Protein AF-A0A2N9NNF3-F1 (afdb_monomer_lite)

Structure (mmCIF, N/CA/C/O backbone):
data_AF-A0A2N9NNF3-F1
#
_entry.id   AF-A0A2N9NNF3-F1
#
loop_
_atom_site.group_PDB
_atom_site.id
_atom_site.type_symbol
_atom_site.label_atom_id
_atom_site.label_alt_id
_atom_site.label_comp_id
_atom_site.label_asym_id
_atom_site.label_entity_id
_atom_site.label_seq_id
_atom_site.pdbx_PDB_ins_code
_atom_site.Cartn_x
_atom_site.Cartn_y
_atom_site.Cartn_z
_atom_site.occupancy
_atom_site.B_iso_or_equiv
_atom_site.auth_seq_id
_atom_site.auth_comp_id
_atom_site.auth_asym_id
_atom_si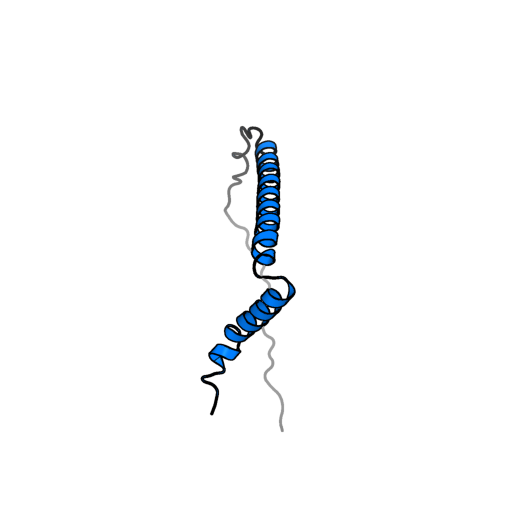te.auth_atom_id
_atom_site.pdbx_PDB_model_num
ATOM 1 N N . MET A 1 1 ? 35.752 -5.820 -10.858 1.00 55.56 1 MET A N 1
ATOM 2 C CA . MET A 1 1 ? 35.485 -4.523 -10.197 1.00 55.56 1 MET A CA 1
ATOM 3 C C . MET A 1 1 ? 34.112 -4.035 -10.654 1.00 55.56 1 MET A C 1
ATOM 5 O O . MET A 1 1 ? 34.038 -3.179 -11.522 1.00 55.56 1 MET A O 1
ATOM 9 N N . ASN A 1 2 ? 33.017 -4.601 -10.131 1.00 58.75 2 ASN A N 1
ATOM 10 C CA . ASN A 1 2 ? 31.660 -4.327 -10.643 1.00 58.75 2 ASN A CA 1
ATOM 11 C C . ASN A 1 2 ? 30.635 -4.188 -9.504 1.00 58.75 2 ASN A C 1
ATOM 13 O O . ASN A 1 2 ? 29.493 -4.613 -9.618 1.00 58.75 2 ASN A O 1
ATOM 17 N N . ASN A 1 3 ? 31.041 -3.561 -8.399 1.00 61.47 3 ASN A N 1
ATOM 18 C CA . ASN A 1 3 ? 30.219 -3.462 -7.189 1.00 61.47 3 ASN A CA 1
ATOM 19 C C . ASN A 1 3 ? 29.424 -2.142 -7.122 1.00 61.47 3 ASN A C 1
ATOM 21 O O . ASN A 1 3 ? 28.569 -1.982 -6.263 1.00 61.47 3 ASN A O 1
ATOM 25 N N . MET A 1 4 ? 29.647 -1.212 -8.058 1.00 56.00 4 MET A N 1
ATOM 26 C CA . MET A 1 4 ? 28.825 -0.000 -8.204 1.00 56.00 4 MET A CA 1
ATOM 27 C C . MET A 1 4 ? 27.446 -0.307 -8.820 1.00 56.00 4 MET A C 1
ATOM 29 O O . MET A 1 4 ? 26.478 0.401 -8.567 1.00 56.00 4 MET A O 1
ATOM 33 N N . LEU A 1 5 ? 27.344 -1.418 -9.560 1.00 59.41 5 LEU A N 1
ATOM 34 C CA . LEU A 1 5 ? 26.077 -2.002 -10.006 1.00 59.41 5 LEU A CA 1
ATOM 35 C C . LEU A 1 5 ? 25.360 -2.728 -8.847 1.00 59.41 5 LEU A C 1
ATOM 37 O O . LEU A 1 5 ? 24.135 -2.752 -8.807 1.00 59.41 5 LEU A O 1
ATOM 41 N N . ALA A 1 6 ? 26.105 -3.224 -7.847 1.00 59.16 6 ALA A N 1
ATOM 42 C CA . ALA A 1 6 ? 25.561 -4.009 -6.734 1.00 59.16 6 ALA A CA 1
ATOM 43 C C . ALA A 1 6 ? 24.597 -3.230 -5.812 1.00 59.16 6 ALA A C 1
ATOM 45 O O . ALA A 1 6 ? 23.761 -3.839 -5.152 1.00 59.16 6 ALA A O 1
ATOM 46 N N . LEU A 1 7 ? 24.661 -1.891 -5.782 1.00 57.06 7 LEU A N 1
ATOM 47 C CA . LEU A 1 7 ? 23.696 -1.072 -5.030 1.00 57.06 7 LEU A CA 1
ATOM 48 C C . LEU A 1 7 ? 22.342 -0.945 -5.755 1.00 57.06 7 LEU A C 1
ATOM 50 O O . LEU A 1 7 ? 21.302 -0.860 -5.107 1.00 57.06 7 LEU A O 1
ATOM 54 N N . PHE A 1 8 ? 22.338 -0.986 -7.093 1.00 58.97 8 PHE A N 1
ATOM 55 C CA . PHE A 1 8 ? 21.108 -1.202 -7.860 1.00 58.97 8 PHE A CA 1
ATOM 56 C C . PHE A 1 8 ? 20.632 -2.655 -7.728 1.00 58.97 8 PHE A C 1
ATOM 58 O O . PHE A 1 8 ? 19.425 -2.899 -7.686 1.00 58.97 8 PHE A O 1
ATOM 65 N N . ASP A 1 9 ? 21.565 -3.604 -7.637 1.00 64.12 9 ASP A N 1
ATOM 66 C CA . ASP A 1 9 ? 21.305 -5.042 -7.541 1.00 64.12 9 ASP A CA 1
ATOM 67 C C . ASP A 1 9 ? 20.570 -5.412 -6.237 1.00 64.12 9 ASP A C 1
ATOM 69 O O . ASP A 1 9 ? 19.463 -5.929 -6.304 1.00 64.12 9 ASP A O 1
ATOM 73 N N . LEU A 1 10 ? 21.083 -5.044 -5.051 1.00 66.50 10 LEU A N 1
ATOM 74 C CA . LEU A 1 10 ? 20.615 -5.549 -3.739 1.00 66.50 10 LEU A CA 1
ATOM 75 C C . LEU A 1 10 ? 19.193 -5.143 -3.267 1.00 66.50 10 LEU A C 1
ATOM 77 O O . LEU A 1 10 ? 18.851 -5.321 -2.098 1.00 66.50 10 LEU A O 1
ATOM 81 N N . GLY A 1 11 ? 18.337 -4.632 -4.149 1.00 73.12 11 GLY A N 1
ATOM 82 C CA . GLY A 1 11 ? 16.897 -4.579 -3.889 1.00 73.12 11 GLY A CA 1
ATOM 83 C C . GLY A 1 11 ? 16.128 -3.684 -4.849 1.00 73.12 11 GLY A C 1
ATOM 84 O O . GLY A 1 11 ? 15.082 -4.082 -5.354 1.00 73.12 11 GLY A O 1
ATOM 85 N N . GLY A 1 12 ? 16.650 -2.495 -5.159 1.00 85.25 12 GLY A N 1
ATOM 86 C CA . GLY A 1 12 ? 15.931 -1.501 -5.964 1.00 85.25 12 GLY A CA 1
ATOM 87 C C . GLY A 1 12 ? 15.578 -1.997 -7.370 1.00 85.25 12 GLY A C 1
ATOM 88 O O . GLY A 1 12 ? 14.408 -1.995 -7.753 1.00 85.25 12 GLY A O 1
ATOM 89 N N . SER A 1 13 ? 16.575 -2.451 -8.136 1.00 85.00 13 SER A N 1
ATOM 90 C CA . SER A 1 13 ? 16.353 -2.902 -9.517 1.00 85.00 13 SER A CA 1
ATOM 91 C C . SER A 1 13 ? 15.689 -4.279 -9.591 1.00 85.00 13 SER A C 1
ATOM 93 O O . SER A 1 13 ? 14.827 -4.486 -10.443 1.00 85.00 13 SER A O 1
ATOM 95 N N . GLN A 1 14 ? 16.012 -5.191 -8.667 1.00 83.12 14 GLN A N 1
ATOM 96 C CA . GLN A 1 14 ? 15.408 -6.524 -8.594 1.00 83.12 14 GLN A CA 1
ATOM 97 C C . GLN A 1 14 ? 13.903 -6.452 -8.288 1.00 83.12 14 GLN A C 1
ATOM 99 O O . GLN A 1 14 ? 13.113 -7.051 -9.018 1.00 83.12 14 GLN A O 1
ATOM 104 N N . ILE A 1 15 ? 13.479 -5.664 -7.284 1.00 89.62 15 ILE A N 1
ATOM 105 C CA . ILE A 1 15 ? 12.047 -5.436 -7.022 1.00 89.62 15 ILE A CA 1
ATOM 106 C C . ILE A 1 15 ? 11.383 -4.784 -8.241 1.00 89.62 15 ILE A C 1
ATOM 108 O O . ILE A 1 15 ? 10.298 -5.213 -8.625 1.00 89.62 15 ILE A O 1
ATOM 112 N N . LEU A 1 16 ? 12.018 -3.794 -8.884 1.00 90.31 16 LEU A N 1
ATOM 113 C CA . LEU A 1 16 ? 11.454 -3.140 -10.070 1.00 90.31 16 LEU A CA 1
ATOM 114 C C . LEU A 1 16 ? 11.249 -4.127 -11.234 1.00 90.31 16 LEU A C 1
ATOM 116 O O . LEU A 1 16 ? 10.215 -4.084 -11.896 1.00 90.31 16 LEU A O 1
ATOM 120 N N . LEU A 1 17 ? 12.201 -5.036 -11.460 1.00 90.88 17 LEU A N 1
ATOM 121 C CA . LEU A 1 17 ? 12.151 -6.034 -12.530 1.00 90.88 17 LEU A CA 1
ATOM 122 C C . LEU A 1 17 ? 11.082 -7.104 -12.263 1.00 90.88 17 LEU A C 1
ATOM 124 O O . LEU A 1 17 ? 10.310 -7.431 -13.163 1.00 9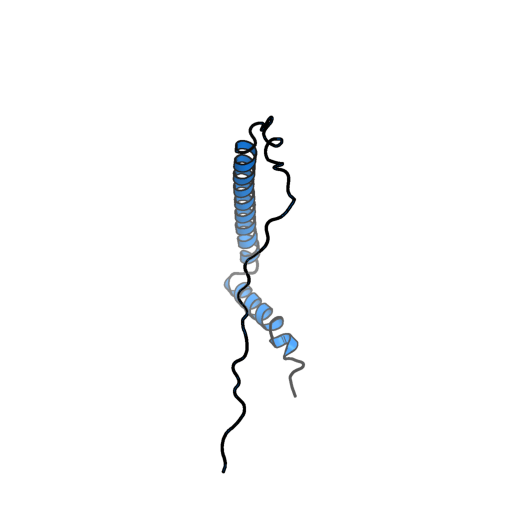0.88 17 LEU A O 1
ATOM 128 N N . ILE A 1 18 ? 10.965 -7.586 -11.021 1.00 90.88 18 ILE A N 1
ATOM 129 C CA . ILE A 1 18 ? 9.887 -8.499 -10.601 1.00 90.88 18 ILE A CA 1
ATOM 130 C C . ILE A 1 18 ? 8.521 -7.808 -10.732 1.00 90.88 18 ILE A C 1
ATOM 132 O O . ILE A 1 18 ? 7.582 -8.384 -11.284 1.00 90.88 18 ILE A O 1
ATOM 136 N N . MET A 1 19 ? 8.414 -6.554 -10.283 1.00 91.19 19 MET A N 1
ATOM 137 C CA . MET A 1 19 ? 7.199 -5.745 -10.393 1.00 91.19 19 MET A CA 1
ATOM 138 C C . MET A 1 19 ? 6.794 -5.545 -11.856 1.00 91.19 19 MET A C 1
ATOM 140 O O . MET A 1 19 ? 5.620 -5.700 -12.177 1.00 91.19 19 MET A O 1
ATOM 144 N N . ALA A 1 20 ? 7.748 -5.263 -12.750 1.00 92.75 20 ALA A N 1
ATOM 145 C CA . ALA A 1 20 ? 7.510 -5.144 -14.187 1.00 92.75 20 ALA A CA 1
ATOM 146 C C . ALA A 1 20 ? 7.022 -6.466 -14.803 1.00 92.75 20 ALA A C 1
ATOM 148 O O . ALA A 1 20 ? 6.078 -6.454 -15.591 1.00 92.75 20 ALA A O 1
ATOM 149 N N . LEU A 1 21 ? 7.596 -7.605 -14.398 1.00 93.50 21 LEU A N 1
ATOM 150 C CA . LEU A 1 21 ? 7.155 -8.928 -14.844 1.00 93.50 21 LEU A CA 1
ATOM 151 C C . LEU A 1 21 ? 5.692 -9.189 -14.443 1.00 93.50 21 LEU A C 1
ATOM 153 O O . LEU A 1 21 ? 4.862 -9.534 -15.284 1.00 93.50 21 LEU A O 1
ATOM 157 N N . ILE A 1 22 ? 5.350 -8.936 -13.175 1.00 93.00 22 ILE A N 1
ATOM 158 C CA . ILE A 1 22 ? 3.973 -9.018 -12.660 1.00 93.00 22 ILE A CA 1
ATOM 159 C C . ILE A 1 22 ? 3.054 -8.052 -13.426 1.00 93.00 22 ILE A C 1
ATOM 161 O O . ILE A 1 22 ? 1.934 -8.419 -13.775 1.00 93.00 22 ILE A O 1
ATOM 165 N N . LEU A 1 23 ? 3.523 -6.845 -13.756 1.00 93.00 23 LEU A N 1
ATOM 166 C CA . LEU A 1 23 ? 2.764 -5.863 -14.533 1.00 93.00 23 LEU A CA 1
ATOM 167 C C . LEU A 1 23 ? 2.488 -6.296 -15.978 1.00 93.00 23 LEU A C 1
ATOM 169 O O . LEU A 1 23 ? 1.489 -5.855 -16.541 1.00 93.00 23 LEU A O 1
ATOM 173 N N . ILE A 1 24 ? 3.328 -7.150 -16.568 1.00 93.62 24 ILE A N 1
ATOM 174 C CA . ILE A 1 24 ? 3.104 -7.735 -17.897 1.00 93.62 24 ILE A CA 1
ATOM 175 C C . ILE A 1 24 ? 2.075 -8.871 -17.813 1.00 93.62 24 ILE A C 1
ATOM 177 O O . ILE A 1 24 ? 1.135 -8.892 -18.603 1.00 93.62 24 ILE A O 1
ATOM 181 N N . PHE A 1 25 ? 2.196 -9.775 -16.832 1.00 93.50 25 PHE A N 1
ATOM 182 C CA . PHE A 1 25 ? 1.265 -10.903 -16.670 1.00 93.50 25 PHE A CA 1
ATOM 183 C C . PHE A 1 25 ? -0.134 -10.484 -16.190 1.00 93.50 25 PHE A C 1
ATOM 185 O O . PHE A 1 25 ? -1.136 -10.976 -16.704 1.00 93.50 25 PHE A O 1
ATOM 192 N N . PHE A 1 26 ? -0.219 -9.582 -15.209 1.00 91.06 26 PHE A N 1
ATOM 193 C CA . PHE A 1 26 ? -1.488 -9.137 -14.618 1.00 91.06 26 PHE A CA 1
ATOM 194 C C . PHE A 1 26 ? -2.009 -7.824 -15.221 1.00 91.06 26 PHE A C 1
ATOM 196 O O . PHE A 1 26 ? -3.192 -7.517 -15.089 1.00 91.06 26 PHE A O 1
ATOM 203 N N . GLY A 1 27 ? -1.159 -7.040 -15.887 1.00 88.50 27 GLY A N 1
ATOM 204 C CA . GLY A 1 27 ? -1.509 -5.725 -16.421 1.00 88.50 27 GLY A CA 1
ATOM 205 C C . GLY A 1 27 ? -1.468 -4.608 -15.369 1.00 88.50 27 GLY A C 1
ATOM 206 O O . GLY A 1 27 ? -1.935 -4.756 -14.237 1.00 88.50 27 GLY A O 1
ATOM 207 N N . ALA A 1 28 ? -1.010 -3.421 -15.777 1.00 88.12 28 ALA A N 1
ATOM 208 C CA . ALA A 1 28 ? -0.913 -2.229 -14.920 1.00 88.12 28 ALA A CA 1
ATOM 209 C C . ALA A 1 28 ? -2.246 -1.761 -14.294 1.00 88.12 28 ALA A C 1
ATOM 211 O O . ALA A 1 28 ? -2.242 -0.969 -13.354 1.00 88.12 28 ALA A O 1
ATOM 212 N N . ARG A 1 29 ? -3.393 -2.251 -14.786 1.00 89.62 29 ARG A N 1
ATOM 213 C CA . ARG A 1 29 ? -4.722 -1.964 -14.222 1.00 89.62 29 ARG A CA 1
ATOM 214 C C . ARG A 1 29 ? -5.104 -2.845 -13.029 1.00 89.62 29 ARG A C 1
ATOM 216 O O . ARG A 1 29 ? -5.860 -2.374 -12.187 1.00 89.62 29 ARG A O 1
ATOM 223 N N . ARG A 1 30 ? -4.586 -4.076 -12.913 1.00 90.19 30 ARG A N 1
ATOM 224 C CA . ARG A 1 30 ? -5.009 -5.010 -11.851 1.00 90.19 30 ARG A CA 1
ATOM 225 C C . ARG A 1 30 ? -4.418 -4.677 -10.486 1.00 90.19 30 ARG A C 1
ATOM 227 O O . ARG A 1 30 ? -5.142 -4.725 -9.500 1.00 90.19 30 ARG A O 1
ATOM 234 N N . ILE A 1 31 ? -3.150 -4.266 -10.419 1.00 90.94 31 ILE A N 1
ATOM 235 C CA . ILE A 1 31 ? -2.509 -3.849 -9.158 1.00 90.94 31 ILE A CA 1
ATOM 236 C C . ILE A 1 31 ? -3.295 -2.733 -8.430 1.00 90.94 31 ILE A C 1
ATOM 238 O O . ILE A 1 31 ? -3.647 -2.942 -7.269 1.00 90.94 31 ILE A O 1
ATOM 242 N N . PRO A 1 32 ? -3.639 -1.583 -9.052 1.00 88.31 32 PRO A N 1
ATOM 243 C CA . PRO A 1 32 ? -4.395 -0.530 -8.366 1.00 88.31 32 PRO A CA 1
ATOM 244 C C . PRO A 1 32 ? -5.861 -0.901 -8.091 1.00 88.31 32 PRO A C 1
ATOM 246 O O . PRO A 1 32 ? -6.451 -0.364 -7.157 1.00 88.31 32 PRO A O 1
ATOM 249 N N . GLU A 1 33 ? -6.460 -1.798 -8.875 1.00 92.50 33 GLU A N 1
ATOM 250 C CA . GLU A 1 33 ? -7.815 -2.315 -8.641 1.00 92.50 33 GLU A CA 1
ATOM 251 C C . GLU A 1 33 ? -7.855 -3.208 -7.390 1.00 92.50 33 GLU A C 1
ATOM 253 O O . GLU A 1 33 ? -8.640 -2.956 -6.473 1.00 92.50 33 GLU A O 1
ATOM 258 N N . LEU A 1 34 ? -6.927 -4.166 -7.291 1.00 92.69 34 LEU A N 1
ATOM 259 C CA . LEU A 1 34 ? -6.743 -5.012 -6.110 1.00 92.69 34 LEU A CA 1
ATOM 260 C C . LEU A 1 34 ? -6.383 -4.179 -4.874 1.00 92.69 34 LEU A C 1
ATOM 262 O O . LEU A 1 34 ? -7.006 -4.343 -3.828 1.00 92.69 34 LEU A O 1
ATOM 266 N N . ALA A 1 35 ? -5.438 -3.240 -4.994 1.00 94.25 35 ALA A N 1
ATOM 267 C CA . ALA A 1 35 ? -5.016 -2.380 -3.888 1.00 94.25 35 ALA A CA 1
ATOM 268 C C . ALA A 1 35 ? -6.154 -1.497 -3.345 1.00 94.25 35 ALA A C 1
ATOM 270 O O . ALA A 1 35 ? -6.219 -1.268 -2.137 1.00 94.25 35 ALA A O 1
ATOM 271 N N . LYS A 1 36 ? -7.081 -1.034 -4.200 1.00 95.44 36 LYS A N 1
ATOM 272 C CA . LYS A 1 36 ? -8.285 -0.311 -3.757 1.00 95.44 36 LYS A CA 1
ATOM 273 C C . LYS A 1 36 ? -9.207 -1.200 -2.924 1.00 95.44 36 LYS A C 1
ATOM 275 O O . LYS A 1 36 ? -9.580 -0.791 -1.828 1.00 95.44 36 LYS A O 1
ATOM 280 N N . GLY A 1 37 ? -9.520 -2.408 -3.399 1.00 95.50 37 GLY A N 1
ATOM 281 C CA . GLY A 1 37 ? -10.370 -3.354 -2.666 1.00 95.50 37 GLY A CA 1
ATOM 282 C C . GLY A 1 37 ? -9.757 -3.782 -1.327 1.00 95.50 37 GLY A C 1
ATOM 283 O O . GLY A 1 37 ? -10.406 -3.690 -0.287 1.00 95.50 37 GLY A O 1
ATOM 284 N N . LEU A 1 38 ? -8.474 -4.158 -1.329 1.00 96.81 38 LEU A N 1
ATOM 285 C CA . LEU A 1 38 ? -7.728 -4.527 -0.118 1.00 96.81 38 LEU A CA 1
ATOM 286 C C . LEU A 1 38 ? -7.614 -3.351 0.865 1.00 96.81 38 LEU A C 1
ATOM 288 O O . LEU A 1 38 ? -7.829 -3.525 2.063 1.00 96.81 38 LEU A O 1
ATOM 292 N N . GLY A 1 39 ? -7.342 -2.141 0.368 1.00 95.81 39 GLY A N 1
ATOM 293 C CA . GLY A 1 39 ? -7.274 -0.926 1.181 1.00 95.81 39 GLY A CA 1
ATOM 294 C C . GLY A 1 39 ? -8.614 -0.546 1.816 1.00 95.81 39 GLY A C 1
ATOM 295 O O . GLY A 1 39 ? -8.642 -0.140 2.977 1.00 95.81 39 GLY A O 1
ATOM 296 N N . GLN A 1 40 ? -9.728 -0.722 1.097 1.00 96.88 40 GLN A N 1
ATOM 297 C CA . GLN A 1 40 ? -11.076 -0.556 1.651 1.00 96.88 40 GLN A CA 1
ATOM 298 C C . GLN A 1 40 ? -11.367 -1.606 2.732 1.00 96.88 40 GLN A C 1
ATOM 300 O O . GLN A 1 40 ? -11.761 -1.231 3.833 1.00 96.88 40 GLN A O 1
ATOM 305 N N . GLY A 1 41 ? -11.082 -2.887 2.474 1.00 97.06 41 GLY A N 1
ATOM 306 C CA . GLY A 1 41 ? -11.264 -3.963 3.455 1.00 97.06 41 GLY A CA 1
ATOM 307 C C . GLY A 1 41 ? -10.454 -3.754 4.741 1.00 97.06 41 GLY A C 1
ATOM 308 O O . GLY A 1 41 ? -11.001 -3.852 5.836 1.00 97.06 41 GLY A O 1
ATOM 309 N N . ILE A 1 42 ? -9.175 -3.376 4.628 1.00 97.50 42 ILE A N 1
ATOM 310 C CA . ILE A 1 42 ?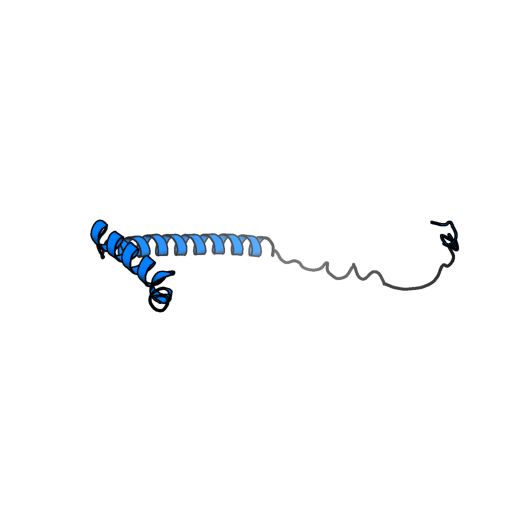 -8.319 -3.055 5.785 1.00 97.50 42 ILE A CA 1
ATOM 311 C C . ILE A 1 42 ? -8.849 -1.829 6.549 1.00 97.50 42 ILE A C 1
ATOM 313 O O . ILE A 1 42 ? -8.788 -1.799 7.780 1.00 97.50 42 ILE A O 1
ATOM 317 N N . LYS A 1 43 ? -9.381 -0.817 5.848 1.00 96.75 43 LYS A N 1
ATOM 318 C CA . LYS A 1 43 ? -9.962 0.382 6.470 1.00 96.75 43 LYS A CA 1
ATOM 319 C C . LYS A 1 43 ? -11.222 0.050 7.277 1.00 96.75 43 LYS A C 1
ATOM 321 O O . LYS A 1 43 ? -11.302 0.467 8.430 1.00 96.75 43 LYS A O 1
ATOM 326 N N . GLU A 1 44 ? -12.158 -0.700 6.696 1.00 97.25 44 GLU A N 1
ATOM 327 C CA . GLU A 1 44 ? -13.373 -1.184 7.373 1.00 97.25 44 GLU A CA 1
ATOM 328 C C . GLU A 1 44 ? -13.015 -2.056 8.584 1.00 97.25 44 GLU A C 1
ATOM 330 O O . GLU A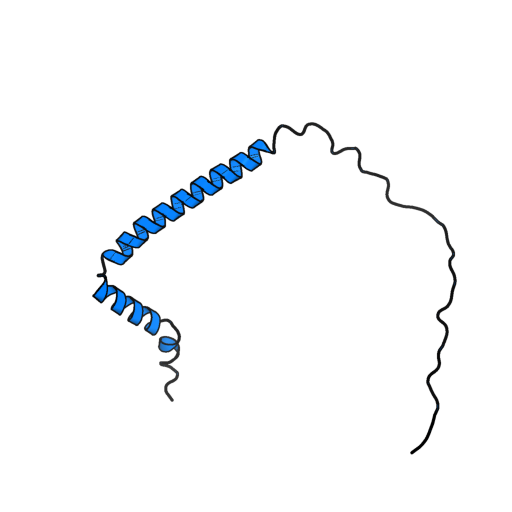 1 44 ? -13.444 -1.778 9.702 1.00 97.25 44 GLU A O 1
ATOM 335 N N . PHE A 1 45 ? -12.126 -3.040 8.403 1.00 96.94 45 PHE A N 1
ATOM 336 C CA . PHE A 1 45 ? -11.667 -3.922 9.479 1.00 96.94 45 PHE A CA 1
ATOM 337 C C . PHE A 1 45 ? -11.050 -3.144 10.652 1.00 96.94 45 PHE A C 1
ATOM 339 O O . PHE A 1 45 ? -11.382 -3.384 11.815 1.00 96.94 45 PHE A O 1
ATOM 346 N N . LYS A 1 46 ? -10.189 -2.158 10.362 1.00 96.25 46 LYS A N 1
ATOM 347 C CA . LYS A 1 46 ? -9.572 -1.300 11.385 1.00 96.25 46 LYS A CA 1
ATOM 348 C C . LYS A 1 46 ? -10.590 -0.383 12.074 1.00 96.25 46 LYS A C 1
ATOM 350 O O . LYS A 1 46 ? -10.381 -0.049 13.238 1.00 96.25 46 LYS A O 1
ATOM 355 N N . LYS A 1 47 ? -11.660 0.031 11.383 1.00 96.62 47 LYS A N 1
ATOM 356 C CA . LYS A 1 47 ? -12.761 0.817 11.962 1.00 96.62 47 LYS A CA 1
ATOM 357 C C . LYS A 1 47 ? -13.586 -0.036 12.927 1.00 96.62 47 LYS A C 1
ATOM 359 O O . LYS A 1 47 ? -13.661 0.319 14.095 1.00 96.62 47 LYS A O 1
ATOM 364 N N . ALA A 1 48 ? -14.084 -1.189 12.478 1.00 95.88 48 ALA A N 1
ATOM 365 C CA . ALA A 1 48 ? -14.856 -2.109 13.315 1.00 95.88 48 ALA A CA 1
ATOM 366 C C . ALA A 1 48 ? -14.064 -2.568 14.554 1.00 95.88 48 ALA A C 1
ATOM 368 O O . ALA A 1 48 ? -14.579 -2.553 15.667 1.00 95.88 48 ALA A O 1
ATOM 369 N N . THR A 1 49 ? -12.773 -2.887 14.390 1.00 95.88 49 THR A N 1
ATOM 370 C CA . THR A 1 49 ? -11.891 -3.249 15.518 1.00 95.88 49 THR A CA 1
ATOM 371 C C . THR A 1 49 ? -11.760 -2.113 16.541 1.00 95.88 49 THR A C 1
ATOM 373 O O . THR A 1 49 ? -11.666 -2.376 17.738 1.00 95.88 49 THR A O 1
ATOM 376 N N . ARG A 1 50 ? -11.756 -0.849 16.093 1.00 95.38 50 ARG A N 1
ATOM 377 C CA . ARG A 1 50 ? -11.709 0.320 16.982 1.00 95.38 50 ARG A CA 1
ATOM 378 C C . ARG A 1 50 ? -13.021 0.528 17.713 1.00 95.38 50 ARG A C 1
ATOM 380 O O . ARG A 1 50 ? -12.979 0.594 18.928 1.00 95.38 50 ARG A O 1
ATOM 387 N N . GLU A 1 51 ? -14.145 0.524 17.001 1.00 93.44 51 GLU A N 1
ATOM 388 C CA . GLU A 1 51 ? -15.478 0.655 17.606 1.00 93.44 51 GLU A CA 1
ATOM 389 C C . GLU A 1 51 ? -15.679 -0.400 18.710 1.00 93.44 51 GLU A C 1
ATOM 391 O O . GLU A 1 51 ? -15.984 -0.038 19.839 1.00 93.44 51 GLU A O 1
ATOM 396 N N . VAL A 1 52 ? -15.324 -1.668 18.460 1.00 93.12 52 VAL A N 1
ATOM 397 C CA . VAL A 1 52 ? -15.349 -2.730 19.487 1.00 93.12 52 VAL A CA 1
ATOM 398 C C . VAL A 1 52 ? -14.374 -2.468 20.649 1.00 93.12 52 VAL A C 1
ATOM 400 O O . VAL A 1 52 ? -14.715 -2.707 21.804 1.00 93.12 52 VAL A O 1
ATOM 403 N N . THR A 1 53 ? -13.158 -1.976 20.387 1.00 91.38 53 THR A N 1
ATOM 404 C CA . THR A 1 53 ? -12.173 -1.678 21.452 1.00 91.38 53 THR A CA 1
ATOM 405 C C . THR A 1 53 ? -12.616 -0.508 22.335 1.00 91.38 53 THR A C 1
ATOM 407 O O . THR A 1 53 ? -12.411 -0.539 23.552 1.00 91.38 53 THR A O 1
ATOM 410 N N . ASP A 1 54 ? -13.223 0.506 21.721 1.00 91.44 54 ASP A N 1
ATOM 411 C CA . ASP A 1 54 ? -13.721 1.709 22.374 1.00 91.44 54 ASP A CA 1
ATOM 412 C C . ASP A 1 54 ? -15.013 1.390 23.154 1.00 91.44 54 ASP A C 1
ATOM 414 O O . ASP A 1 54 ? -15.163 1.832 24.290 1.00 91.44 54 ASP A O 1
ATOM 418 N N . GLU A 1 55 ? -15.912 0.552 22.623 1.00 84.25 55 GLU A N 1
ATOM 419 C CA . GLU A 1 55 ? -17.081 0.025 23.349 1.00 84.25 55 GLU A CA 1
ATOM 420 C C . GLU A 1 55 ? -16.673 -0.776 24.593 1.00 84.25 55 GLU A C 1
ATOM 422 O O . GLU A 1 55 ? -17.235 -0.563 25.666 1.00 84.25 55 GLU A O 1
ATOM 427 N N . ILE A 1 56 ? -15.660 -1.647 24.490 1.00 84.19 56 ILE A N 1
ATOM 428 C CA . ILE A 1 56 ? -15.148 -2.426 25.630 1.00 84.19 56 ILE A CA 1
ATOM 429 C C . ILE A 1 56 ? -14.532 -1.512 26.703 1.00 84.19 56 ILE A C 1
ATOM 431 O O . ILE A 1 56 ? -14.751 -1.750 27.891 1.00 84.19 56 ILE A O 1
ATOM 435 N N . HIS A 1 57 ? -13.809 -0.453 26.317 1.00 81.81 57 HIS A N 1
ATOM 436 C CA . HIS A 1 57 ? -13.301 0.539 27.276 1.00 81.81 57 HIS A CA 1
ATOM 437 C C . HIS A 1 57 ? -14.438 1.310 27.955 1.00 81.81 57 HIS A C 1
ATOM 439 O O . HIS A 1 57 ? -14.495 1.345 29.181 1.00 81.81 57 HIS A O 1
ATOM 445 N N . ASN A 1 58 ? -15.383 1.859 27.187 1.00 75.62 58 ASN A N 1
ATOM 446 C CA . ASN A 1 58 ? -16.502 2.626 27.743 1.00 75.62 58 ASN A CA 1
ATOM 447 C C . ASN A 1 58 ? -17.424 1.762 28.630 1.00 75.62 58 ASN A C 1
ATOM 449 O O . ASN A 1 58 ? -17.927 2.242 29.642 1.00 75.62 58 ASN A O 1
ATOM 453 N N . ALA A 1 59 ? -17.616 0.478 28.305 1.00 70.31 59 ALA A N 1
ATOM 454 C CA . ALA A 1 59 ? -18.377 -0.458 29.137 1.00 70.31 59 ALA A CA 1
ATOM 455 C C . ALA A 1 59 ? -17.649 -0.842 30.441 1.00 70.31 59 ALA A C 1
ATOM 457 O O . ALA A 1 59 ? -18.302 -1.146 31.441 1.00 70.31 59 ALA A O 1
ATOM 458 N N . ALA A 1 60 ? -16.312 -0.805 30.456 1.00 63.91 60 ALA A N 1
ATOM 459 C CA . ALA A 1 60 ? -15.508 -0.958 31.670 1.00 63.91 60 ALA A CA 1
ATOM 460 C C . ALA A 1 60 ? -15.460 0.324 32.530 1.00 63.91 60 ALA A C 1
ATOM 462 O O . ALA A 1 60 ? -15.083 0.260 33.702 1.00 63.91 60 ALA A O 1
ATOM 463 N N . GLU A 1 61 ? -15.875 1.469 31.978 1.00 62.44 61 GLU A N 1
ATOM 464 C CA . GLU A 1 61 ? -15.839 2.790 32.616 1.00 62.44 61 GLU A CA 1
ATOM 465 C C . GLU A 1 61 ? -17.234 3.287 33.049 1.00 62.44 61 GLU A C 1
ATOM 467 O O . GLU A 1 61 ? -17.567 4.472 32.988 1.00 62.44 61 GLU A O 1
ATOM 472 N N . ALA A 1 62 ? -18.056 2.372 33.579 1.00 56.62 62 ALA A N 1
ATOM 473 C CA . ALA A 1 62 ? -19.163 2.763 34.452 1.00 56.62 62 ALA A CA 1
ATOM 474 C C . ALA A 1 62 ? -18.613 3.559 35.665 1.00 56.62 62 ALA A C 1
ATOM 476 O O . ALA A 1 62 ? -17.524 3.233 36.150 1.00 56.62 62 ALA A O 1
ATOM 477 N N . PRO A 1 63 ? -19.318 4.586 36.188 1.00 51.56 63 PRO A N 1
ATOM 478 C CA . PRO A 1 63 ? -18.688 5.608 37.028 1.00 51.56 63 PRO A CA 1
ATOM 479 C C . PRO A 1 63 ? -18.071 5.061 38.324 1.00 51.56 63 PRO A C 1
ATOM 481 O O . PRO A 1 63 ? -18.780 4.773 39.291 1.00 51.56 63 PRO A O 1
ATOM 484 N N . GLN A 1 64 ? -16.737 4.980 38.377 1.00 52.03 64 GLN A N 1
ATOM 485 C CA . GLN A 1 64 ? -15.995 4.612 39.587 1.00 52.03 64 GLN A CA 1
ATOM 486 C C . GLN A 1 64 ? -15.928 5.781 40.578 1.00 52.03 64 GLN A C 1
ATOM 488 O O . GLN A 1 64 ? -14.880 6.372 40.843 1.00 52.03 64 GLN A O 1
ATOM 493 N N . THR A 1 65 ? -17.076 6.089 41.173 1.00 52.31 65 THR A N 1
ATOM 494 C CA . THR A 1 65 ? -17.153 6.907 42.380 1.00 52.31 65 THR A CA 1
ATOM 495 C C . THR A 1 65 ? -16.522 6.136 43.548 1.00 52.31 65 THR A C 1
ATOM 497 O O . THR A 1 65 ? -17.079 5.151 44.022 1.00 52.31 65 THR A O 1
ATOM 500 N N . SER A 1 66 ? -15.388 6.639 44.046 1.00 60.97 66 SER A N 1
ATOM 501 C CA . SER A 1 66 ? -14.861 6.408 45.407 1.00 60.97 66 SER A CA 1
ATOM 502 C C . SER A 1 66 ? -14.384 4.996 45.813 1.00 60.97 66 SER A C 1
ATOM 504 O O . SER A 1 66 ? -15.084 4.302 46.540 1.00 60.97 66 SER A O 1
ATOM 506 N N . VAL A 1 67 ? -13.110 4.649 45.547 1.00 60.28 67 VAL A N 1
ATOM 507 C CA . VAL A 1 67 ? -12.332 3.693 46.399 1.00 60.28 67 VAL A CA 1
ATOM 508 C C . VAL A 1 67 ? -10.820 3.986 46.546 1.00 60.28 67 VAL A C 1
ATOM 510 O O . VAL A 1 67 ? -10.129 3.288 47.286 1.00 60.28 67 VAL A O 1
ATOM 513 N N . SER A 1 68 ? -10.263 5.039 45.932 1.00 59.88 68 SER A N 1
ATOM 514 C CA . SER A 1 68 ? -8.797 5.268 45.916 1.00 59.88 68 SER A CA 1
ATOM 515 C C . SER A 1 68 ? -8.170 5.813 47.221 1.00 59.88 68 SER A C 1
ATOM 517 O O . SER A 1 68 ? -6.989 6.151 47.239 1.00 59.88 68 SER A O 1
ATOM 519 N N . GLN A 1 69 ? -8.917 5.896 48.331 1.00 60.50 69 GLN A N 1
ATOM 520 C CA . GLN A 1 69 ? -8.468 6.520 49.591 1.00 60.50 69 GLN A CA 1
ATOM 521 C C . GLN A 1 69 ? -8.471 5.561 50.800 1.00 60.50 69 GLN A C 1
ATOM 523 O O . GLN A 1 69 ? -8.915 5.917 51.886 1.00 60.50 69 GLN A O 1
ATOM 528 N N . ALA A 1 70 ? -7.967 4.332 50.628 1.00 57.78 70 ALA A N 1
ATOM 529 C CA . ALA A 1 70 ? -7.851 3.366 51.735 1.00 57.78 70 ALA A CA 1
ATOM 530 C C . ALA A 1 70 ? -6.548 2.539 51.771 1.00 57.78 70 ALA A C 1
ATOM 532 O O . ALA A 1 70 ? -6.420 1.654 52.613 1.00 57.78 70 ALA A O 1
ATOM 533 N N . ARG A 1 71 ? -5.571 2.787 50.878 1.00 55.53 71 ARG A N 1
ATOM 534 C CA . ARG A 1 71 ? -4.350 1.950 50.777 1.00 55.53 71 ARG A CA 1
ATOM 535 C C . ARG A 1 71 ? -3.017 2.660 51.026 1.00 55.53 71 ARG A C 1
ATOM 537 O O . ARG A 1 71 ? -1.964 2.074 50.795 1.00 55.53 71 ARG A O 1
ATOM 544 N N . GLN A 1 72 ? -3.051 3.870 51.583 1.00 52.25 72 GLN A N 1
ATOM 545 C CA . GLN A 1 72 ? -1.883 4.463 52.240 1.00 52.25 72 GLN A CA 1
ATOM 546 C C . GLN A 1 72 ? -1.700 3.830 53.629 1.00 52.25 72 GLN A C 1
ATOM 548 O O . GLN A 1 72 ? -1.999 4.434 54.655 1.00 52.25 72 GLN A O 1
ATOM 553 N N . LEU A 1 73 ? -1.219 2.584 53.655 1.00 58.88 73 LEU A N 1
ATOM 554 C CA . LEU A 1 73 ? -0.604 2.023 54.857 1.00 58.88 73 LEU A CA 1
ATOM 555 C C . LEU A 1 73 ? 0.742 2.740 55.077 1.00 58.88 73 LEU A C 1
ATOM 557 O O . LEU A 1 73 ? 1.533 2.800 54.131 1.00 58.88 73 LEU A O 1
ATOM 561 N N . PRO A 1 74 ? 1.017 3.299 56.272 1.00 55.03 74 PRO A N 1
ATOM 562 C CA . PRO A 1 74 ? 2.239 4.059 56.515 1.00 55.03 74 PRO A CA 1
ATOM 563 C C . PRO A 1 74 ? 3.492 3.203 56.324 1.00 55.03 74 PRO A C 1
ATOM 565 O O . PRO A 1 74 ? 3.679 2.188 56.995 1.00 55.03 74 PRO A O 1
ATOM 568 N N . SER A 1 75 ? 4.379 3.627 55.429 1.00 67.75 75 SER A N 1
ATOM 569 C CA . SER A 1 75 ? 5.696 3.019 55.273 1.00 67.75 75 SER A CA 1
ATOM 570 C C . SER A 1 75 ? 6.719 3.694 56.194 1.00 67.75 75 SER A C 1
ATOM 572 O O . SER A 1 75 ? 6.966 4.890 56.037 1.00 67.75 75 SER A O 1
ATOM 574 N N . THR A 1 76 ? 7.401 2.884 57.022 1.00 51.47 76 THR A N 1
ATOM 575 C CA . THR A 1 76 ? 8.602 3.185 57.854 1.00 51.47 76 THR A CA 1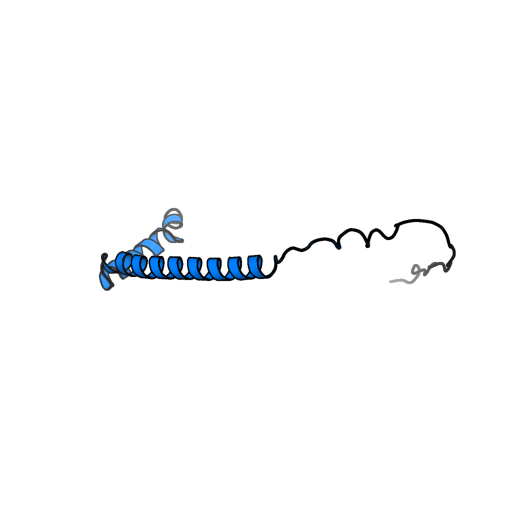
ATOM 576 C C . THR A 1 76 ? 8.361 3.874 59.223 1.00 51.47 76 THR A C 1
ATOM 578 O O . THR A 1 76 ? 7.307 4.472 59.419 1.00 51.47 76 THR A O 1
ATOM 581 N N . PRO A 1 77 ? 9.339 3.870 60.164 1.00 68.88 77 PRO A N 1
ATOM 582 C CA . PRO A 1 77 ? 10.026 2.714 60.809 1.00 68.88 77 PRO A CA 1
ATOM 583 C C . PRO A 1 77 ? 10.132 2.911 62.368 1.00 68.88 77 PRO A C 1
ATOM 585 O O . PRO A 1 77 ? 9.967 4.055 62.794 1.00 68.88 77 PRO A O 1
ATOM 588 N N . PRO A 1 78 ? 10.435 1.917 63.261 1.00 59.94 78 PRO A N 1
ATOM 589 C CA . PRO A 1 78 ? 11.798 1.338 63.374 1.00 59.94 78 PRO A CA 1
ATOM 590 C C . PRO A 1 78 ? 11.985 -0.058 64.056 1.00 59.94 78 PRO A C 1
ATOM 592 O O . PRO A 1 78 ? 11.120 -0.576 64.745 1.00 59.94 78 PRO A O 1
ATOM 595 N N . ALA A 1 79 ? 13.219 -0.573 63.935 1.00 57.84 79 ALA A N 1
ATOM 596 C CA . ALA A 1 79 ? 13.940 -1.466 64.866 1.00 57.84 79 ALA A CA 1
ATOM 597 C C . ALA A 1 79 ? 13.379 -2.861 65.253 1.00 57.84 79 ALA A C 1
ATOM 599 O O . ALA A 1 79 ? 12.618 -2.978 66.201 1.00 57.84 79 ALA A O 1
ATOM 600 N N . GLU A 1 80 ? 14.015 -3.919 64.721 1.00 52.34 80 GLU A N 1
ATOM 601 C CA . GLU A 1 80 ? 14.712 -4.901 65.581 1.00 52.34 80 GLU A CA 1
ATOM 602 C C . GLU A 1 80 ? 15.932 -5.531 64.859 1.00 52.34 80 GLU A C 1
ATOM 604 O O . GLU A 1 80 ? 15.813 -6.185 63.825 1.00 52.34 80 GLU A O 1
ATOM 609 N N . LYS A 1 81 ? 17.139 -5.294 65.394 1.00 58.75 81 LYS A N 1
ATOM 610 C CA . LYS A 1 81 ? 18.335 -6.157 65.229 1.00 58.75 81 LYS A CA 1
ATOM 611 C C . LYS A 1 81 ? 18.309 -7.158 66.407 1.00 58.75 81 LYS A C 1
ATOM 613 O O . LYS A 1 81 ? 17.797 -6.724 67.437 1.00 58.75 81 LYS A O 1
ATOM 618 N N . PRO A 1 82 ? 18.952 -8.353 66.389 1.00 53.84 82 PRO A N 1
ATOM 619 C CA . PRO A 1 82 ? 20.031 -8.786 65.483 1.00 53.84 82 PRO A CA 1
ATOM 620 C C . PRO A 1 82 ? 19.964 -10.257 64.988 1.00 53.84 82 PRO A C 1
ATOM 622 O O . PRO A 1 82 ? 19.443 -11.139 65.659 1.00 53.84 82 PRO A O 1
ATOM 625 N N . ALA A 1 83 ? 20.645 -10.570 63.879 1.00 56.50 83 ALA A N 1
ATOM 626 C CA . ALA A 1 83 ? 20.979 -11.954 63.512 1.00 56.50 83 ALA A CA 1
ATOM 627 C C . ALA A 1 83 ? 22.422 -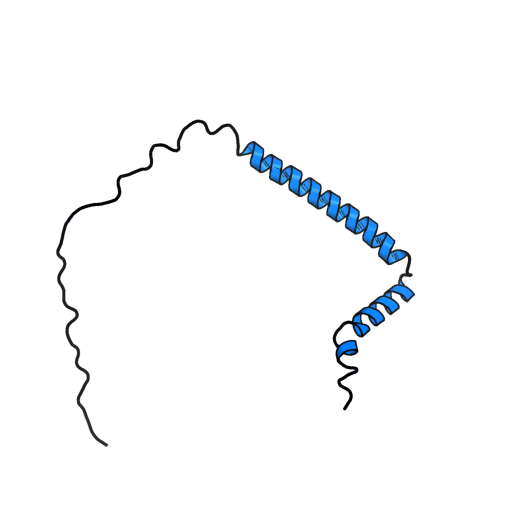12.050 62.989 1.00 56.50 83 ALA A C 1
ATOM 629 O O . ALA A 1 83 ? 22.692 -12.027 61.791 1.00 56.50 83 ALA A O 1
ATOM 630 N N . THR A 1 84 ? 23.364 -12.128 63.927 1.00 54.06 84 THR A N 1
ATOM 631 C CA . THR A 1 84 ? 24.770 -12.442 63.660 1.00 54.06 84 THR A CA 1
ATOM 632 C C . THR A 1 84 ? 24.921 -13.921 63.310 1.00 54.06 84 THR A C 1
ATOM 634 O O . THR A 1 84 ? 24.723 -14.757 64.186 1.00 54.06 84 THR A O 1
ATOM 637 N N . VAL A 1 85 ? 25.416 -14.246 62.112 1.00 64.38 85 VAL A N 1
ATOM 638 C CA . VAL A 1 85 ? 26.357 -15.372 61.960 1.00 64.38 85 VAL A CA 1
ATOM 639 C C . VAL A 1 85 ? 27.430 -15.008 60.920 1.00 64.38 85 VAL A C 1
ATOM 641 O O . VAL A 1 85 ? 27.065 -14.637 59.804 1.00 64.38 85 VAL A O 1
ATOM 644 N N . PRO A 1 86 ? 28.740 -15.047 61.242 1.00 60.31 86 PRO A N 1
ATOM 645 C CA . PRO A 1 86 ? 29.784 -14.603 60.315 1.00 60.31 86 PRO A CA 1
ATOM 646 C C . PRO A 1 86 ? 30.109 -15.650 59.244 1.00 60.31 86 PRO A C 1
ATOM 648 O O . PRO A 1 86 ? 30.362 -16.808 59.569 1.00 60.31 86 PRO A O 1
ATOM 651 N N . GLN A 1 87 ? 30.233 -15.228 57.983 1.00 55.94 87 GLN A N 1
ATOM 652 C CA . GLN A 1 87 ? 30.880 -16.042 56.951 1.00 55.94 87 GLN A CA 1
ATOM 653 C C . GLN A 1 87 ? 32.396 -15.803 56.991 1.00 55.94 87 GLN A C 1
ATOM 655 O O . GLN A 1 87 ? 32.945 -14.982 56.258 1.00 55.94 87 GLN A O 1
ATOM 660 N N . ALA A 1 88 ? 33.063 -16.493 57.917 1.00 51.31 88 ALA A N 1
ATOM 661 C CA . ALA A 1 88 ? 34.509 -16.446 58.076 1.00 51.31 88 ALA A CA 1
ATOM 662 C C . ALA A 1 88 ? 35.218 -17.505 57.211 1.00 51.31 88 ALA A C 1
ATOM 664 O O . ALA A 1 88 ? 34.849 -18.673 57.219 1.00 51.31 88 ALA A O 1
ATOM 665 N N . ALA A 1 89 ? 36.270 -17.059 56.521 1.00 53.72 89 ALA A N 1
ATOM 666 C CA . ALA A 1 89 ? 37.507 -17.782 56.214 1.00 53.72 89 ALA A CA 1
ATOM 667 C C . ALA A 1 89 ? 37.460 -19.300 55.900 1.00 53.72 89 ALA A C 1
ATOM 669 O O . ALA A 1 89 ? 37.586 -20.139 56.787 1.00 53.72 89 ALA A O 1
ATOM 670 N N . VAL A 1 90 ? 37.534 -19.620 54.604 1.00 60.44 90 VAL A N 1
ATOM 671 C CA . VAL A 1 90 ? 38.330 -20.743 54.064 1.00 60.44 90 VAL A CA 1
ATOM 672 C C . VAL A 1 90 ? 39.114 -20.193 52.859 1.00 60.44 90 VAL A C 1
ATOM 674 O O . VAL A 1 90 ? 38.536 -19.910 51.819 1.00 60.44 90 VAL A O 1
ATOM 677 N N . ALA A 1 91 ? 40.366 -19.748 52.987 1.00 56.69 91 ALA A N 1
ATOM 678 C CA . ALA A 1 91 ? 41.568 -20.539 53.276 1.00 56.69 91 ALA A CA 1
ATOM 679 C C . ALA A 1 91 ? 41.834 -21.633 52.219 1.00 56.69 91 ALA A C 1
ATOM 681 O O . ALA A 1 91 ? 41.740 -22.822 52.500 1.00 56.69 91 ALA A O 1
ATOM 682 N N . GLN A 1 92 ? 42.191 -21.208 51.001 1.00 56.44 92 GLN A N 1
ATOM 683 C CA . GLN A 1 92 ? 42.891 -22.036 50.011 1.00 56.44 92 GLN A CA 1
ATOM 684 C C . GLN A 1 92 ? 44.147 -21.298 49.523 1.00 56.44 92 GLN A C 1
ATOM 686 O O . GLN A 1 92 ? 44.147 -20.595 48.517 1.00 56.44 92 GLN A O 1
ATOM 691 N N . SER A 1 93 ? 45.214 -21.437 50.305 1.00 61.72 93 SER A N 1
ATOM 692 C CA . SER A 1 93 ? 46.603 -21.143 49.948 1.00 61.72 93 SER A CA 1
ATOM 693 C C . SER A 1 93 ? 47.470 -22.184 50.661 1.00 61.72 93 SER A C 1
ATOM 695 O O . SER A 1 93 ? 47.074 -22.604 51.746 1.00 61.72 93 SER A O 1
ATOM 697 N N . THR A 1 94 ? 48.599 -22.570 50.047 1.00 58.34 94 THR A N 1
ATOM 698 C CA . THR A 1 94 ? 49.326 -23.857 50.227 1.00 58.34 94 THR A CA 1
ATOM 699 C C . THR A 1 94 ? 48.471 -25.075 49.801 1.00 58.34 94 THR A C 1
ATOM 701 O O . THR A 1 94 ? 47.269 -25.103 50.032 1.00 58.34 94 THR A O 1
ATOM 704 N N . GLU A 1 95 ? 48.940 -26.108 49.088 1.00 59.19 95 GLU A N 1
ATOM 705 C CA . GLU A 1 95 ? 50.266 -26.532 48.583 1.00 59.19 95 GLU A CA 1
ATOM 706 C C . GLU A 1 95 ? 50.034 -27.552 47.410 1.00 59.19 95 GLU A C 1
ATOM 708 O O . GLU A 1 95 ? 48.879 -27.862 47.132 1.00 59.19 95 GLU A O 1
ATOM 713 N N . GLN A 1 96 ? 50.974 -28.127 46.634 1.00 52.97 96 GLN A N 1
ATOM 714 C CA . GLN A 1 96 ? 52.449 -28.175 46.629 1.00 52.97 96 GLN A CA 1
ATOM 715 C C . GLN A 1 96 ? 52.984 -28.474 45.189 1.00 52.97 96 GLN A C 1
ATOM 717 O O . GLN A 1 96 ? 52.404 -29.302 44.498 1.00 52.97 96 GLN A O 1
ATOM 722 N N . LYS A 1 97 ? 54.132 -27.885 44.795 1.00 60.34 97 LYS A N 1
ATOM 723 C CA . LYS A 1 97 ? 55.245 -28.494 44.002 1.00 60.34 97 LYS A CA 1
ATOM 724 C C . LYS A 1 97 ? 54.971 -29.300 42.704 1.00 60.34 97 LYS A C 1
ATOM 726 O O . LYS A 1 97 ? 54.637 -30.482 42.772 1.00 60.34 97 LYS A O 1
ATOM 731 N N . ALA A 1 98 ? 55.413 -28.740 41.569 1.00 46.78 98 ALA A N 1
ATOM 732 C CA . ALA A 1 98 ? 56.300 -29.387 40.578 1.00 46.78 98 ALA A CA 1
ATOM 733 C C . ALA A 1 98 ? 56.946 -28.323 39.672 1.00 46.78 98 ALA A C 1
ATOM 735 O O . ALA A 1 98 ? 56.186 -27.470 39.167 1.00 46.78 98 ALA A O 1
#

Secondary structure (DSSP, 8-state):
---SSHHHIIIIIHHHHHHHHHHHHH-TTHHHHHHHHHHHHHHHHHHHHHHHHHHHHHHH-S---S-SSS--PPP-----------------------

Foldseek 3Di:
DPCVCVVCVPPPVVVVVVVVVCCVVVNPVVVVVVVVVVVVVVVVVVVVVVVVVVVVVVVVPDPPDDDPPDPPPDDDDDDDDDDDDDPDDDDDDDDDDD

Sequence (98 aa):
MNNMLALFDLGGSQILLIMALILIFFGARRIPELAKGLGQGIKEFKKATREVTDEIHNAAEAPQTSVSQARQLPSTPPAEKPATVPQAAVAQSTEQKA

Radius of gyration: 35.8 Å; chains: 1; bounding box: 76×36×84 Å

pLDDT: mean 74.42, std 17.37, range [46.78, 97.5]